Protein AF-A0AAV6BCK3-F1 (afdb_monomer_lite)

Sequence (62 aa):
MDDAPKCPVSGKRKYATEGAALATAKHQVATANAPMELHAYRCNWCRAWHLTKKMEKSGKDR

Structure (mmCIF, N/CA/C/O backbone):
data_AF-A0AAV6BCK3-F1
#
_entry.id   AF-A0AAV6BCK3-F1
#
loop_
_atom_site.group_PDB
_atom_site.id
_atom_site.type_symbol
_atom_site.label_atom_id
_atom_site.label_alt_id
_atom_site.label_comp_id
_atom_site.label_asym_id
_atom_site.label_entity_id
_atom_site.label_seq_id
_atom_site.pdbx_PDB_ins_code
_atom_site.Cartn_x
_atom_site.Cartn_y
_atom_site.Cartn_z
_atom_site.occupancy
_atom_site.B_iso_or_equiv
_atom_site.auth_seq_id
_atom_site.auth_comp_id
_atom_site.auth_asym_id
_atom_site.auth_atom_id
_atom_site.pdbx_PDB_model_num
ATOM 1 N N . MET A 1 1 ? -9.248 0.625 -14.254 1.00 43.31 1 MET A N 1
ATOM 2 C CA . MET A 1 1 ? -8.150 -0.199 -14.800 1.00 43.31 1 MET A CA 1
ATOM 3 C C . MET A 1 1 ? -7.213 -0.463 -13.639 1.00 43.31 1 MET A C 1
ATOM 5 O O . MET A 1 1 ? -6.300 0.313 -13.411 1.00 43.31 1 MET A O 1
ATOM 9 N N . ASP A 1 2 ? -7.499 -1.503 -12.856 1.00 49.91 2 ASP A N 1
ATOM 10 C CA . ASP A 1 2 ? -6.775 -1.805 -11.614 1.00 49.91 2 ASP A CA 1
ATOM 11 C C . ASP A 1 2 ? -6.546 -3.316 -11.489 1.00 49.91 2 ASP A C 1
ATOM 13 O O . ASP A 1 2 ? -6.759 -3.912 -10.433 1.00 49.91 2 ASP A O 1
ATOM 17 N N . ASP A 1 3 ? -6.098 -3.944 -12.579 1.00 54.00 3 ASP A N 1
ATOM 18 C CA . ASP A 1 3 ? -5.641 -5.339 -12.599 1.00 54.00 3 ASP A CA 1
ATOM 19 C C . ASP A 1 3 ? -4.205 -5.439 -12.052 1.00 54.00 3 ASP A C 1
ATOM 21 O O . ASP A 1 3 ? -3.275 -5.930 -12.681 1.00 54.00 3 ASP A O 1
ATOM 25 N N . ALA A 1 4 ? -3.967 -4.876 -10.866 1.00 60.12 4 ALA A N 1
ATOM 26 C CA . ALA A 1 4 ? -2.732 -5.170 -10.153 1.00 60.12 4 ALA A CA 1
ATOM 27 C C . ALA A 1 4 ? -2.911 -6.562 -9.531 1.00 60.12 4 ALA A C 1
ATOM 29 O O . ALA A 1 4 ? -3.852 -6.728 -8.746 1.00 60.12 4 ALA A O 1
ATOM 30 N N . PRO A 1 5 ? -2.047 -7.555 -9.820 1.00 66.31 5 PRO A N 1
ATOM 31 C CA . PRO A 1 5 ? -2.249 -8.927 -9.373 1.00 66.31 5 PRO A CA 1
ATOM 32 C C . PRO A 1 5 ? -2.373 -8.955 -7.848 1.00 66.31 5 PRO A C 1
ATOM 34 O O . PRO A 1 5 ? -1.398 -8.750 -7.128 1.00 66.31 5 PRO A O 1
ATOM 37 N N . LYS A 1 6 ? -3.579 -9.193 -7.329 1.00 74.75 6 LYS A N 1
ATOM 38 C CA . LYS A 1 6 ? -3.832 -9.257 -5.883 1.00 74.75 6 LYS A CA 1
ATOM 39 C C . LYS A 1 6 ? -3.260 -10.546 -5.310 1.00 74.75 6 LYS A C 1
ATOM 41 O O . LYS A 1 6 ? -3.133 -11.564 -5.997 1.00 74.75 6 LYS A O 1
ATOM 46 N N . CYS A 1 7 ? -2.813 -10.509 -4.059 1.00 79.44 7 CYS A N 1
ATOM 47 C CA . CYS A 1 7 ? -2.349 -11.716 -3.381 1.00 79.44 7 CYS A CA 1
ATOM 48 C C . CYS A 1 7 ? -3.527 -12.672 -3.171 1.00 79.44 7 CYS A C 1
ATOM 50 O O . CYS A 1 7 ? -4.494 -12.244 -2.550 1.00 79.44 7 CYS A O 1
ATOM 52 N N . PRO A 1 8 ? -3.452 -13.944 -3.606 1.00 75.81 8 PRO A N 1
ATOM 53 C CA . PRO A 1 8 ? -4.544 -14.893 -3.382 1.00 75.81 8 PRO A CA 1
ATOM 54 C C . PRO A 1 8 ? -4.763 -15.187 -1.891 1.00 75.81 8 PRO A C 1
ATOM 56 O O . PRO A 1 8 ? -5.874 -15.490 -1.485 1.00 75.81 8 PRO A O 1
ATOM 59 N N . VAL A 1 9 ? -3.719 -15.046 -1.065 1.00 76.81 9 VAL A N 1
ATOM 60 C CA . VAL A 1 9 ? -3.784 -15.319 0.380 1.00 76.81 9 VAL A CA 1
ATOM 61 C C . VAL A 1 9 ? -4.274 -14.106 1.164 1.00 76.81 9 VAL A C 1
ATOM 63 O O . VAL A 1 9 ? -5.082 -14.231 2.072 1.00 76.81 9 VAL A O 1
ATOM 66 N N . SER A 1 10 ? -3.770 -12.914 0.837 1.00 70.25 10 SER A N 1
ATOM 67 C CA . SER A 1 10 ? -4.065 -11.714 1.627 1.00 70.25 10 SER A CA 1
ATOM 68 C C . SER A 1 10 ? -5.090 -10.776 0.986 1.00 70.25 10 SER A C 1
ATOM 70 O O . SER A 1 10 ? -5.467 -9.802 1.630 1.00 70.25 10 SER A O 1
ATOM 72 N N . GLY A 1 11 ? -5.455 -10.961 -0.284 1.00 78.50 11 GLY A N 1
ATOM 73 C CA . GLY A 1 11 ? -6.305 -10.039 -1.053 1.00 78.50 11 GLY A CA 1
ATOM 74 C C . GLY A 1 11 ? -5.679 -8.668 -1.355 1.00 78.50 11 GLY A C 1
ATOM 75 O O . GLY A 1 11 ? -6.286 -7.843 -2.036 1.00 78.50 11 GLY A O 1
ATOM 76 N N . LYS A 1 12 ? -4.459 -8.406 -0.865 1.00 80.06 12 LYS A N 1
ATOM 77 C CA . LYS A 1 12 ? -3.779 -7.105 -0.947 1.00 80.06 12 LYS A CA 1
ATOM 78 C C . LYS A 1 12 ? -3.076 -6.889 -2.286 1.00 80.06 12 LYS A C 1
ATOM 80 O O . LYS A 1 12 ? -2.696 -7.848 -2.963 1.00 80.06 12 LYS A O 1
ATOM 85 N N . ARG A 1 13 ? -2.880 -5.614 -2.646 1.00 83.00 13 ARG A N 1
ATOM 86 C CA . ARG A 1 13 ? -2.100 -5.203 -3.823 1.00 83.00 13 ARG A CA 1
ATOM 87 C C . ARG A 1 13 ? -0.647 -5.666 -3.658 1.00 83.00 13 ARG A C 1
ATOM 89 O O . ARG A 1 13 ? -0.036 -5.429 -2.615 1.00 83.00 13 ARG A O 1
ATOM 96 N N . LYS A 1 14 ? -0.125 -6.350 -4.681 1.00 86.31 14 LYS A N 1
ATOM 97 C CA . LYS A 1 14 ? 1.282 -6.753 -4.765 1.00 86.31 14 LYS A CA 1
ATOM 98 C C . LYS A 1 14 ? 2.115 -5.597 -5.296 1.00 86.31 14 LYS A C 1
ATOM 100 O O . LYS A 1 14 ? 1.766 -4.998 -6.309 1.00 86.31 14 LYS A O 1
ATOM 105 N N . TYR A 1 15 ? 3.237 -5.348 -4.644 1.00 84.75 15 TYR A N 1
ATOM 106 C CA . TYR A 1 15 ? 4.280 -4.447 -5.098 1.00 84.75 15 TYR A CA 1
ATOM 107 C C . TYR A 1 15 ? 5.508 -5.273 -5.487 1.00 84.75 15 TYR A C 1
ATOM 109 O O . TYR A 1 15 ? 5.871 -6.238 -4.805 1.00 84.75 15 TYR A O 1
ATOM 117 N N . ALA A 1 16 ? 6.136 -4.906 -6.605 1.00 83.25 16 ALA A N 1
ATOM 118 C CA . ALA A 1 16 ? 7.337 -5.576 -7.099 1.00 83.25 16 ALA A CA 1
ATOM 119 C C . ALA A 1 16 ? 8.557 -5.291 -6.208 1.00 83.25 16 ALA A C 1
ATOM 121 O O . ALA A 1 16 ? 9.412 -6.155 -6.027 1.00 83.25 16 ALA A O 1
ATOM 122 N N . THR A 1 17 ? 8.610 -4.100 -5.608 1.00 86.38 17 THR A N 1
ATOM 123 C CA . THR A 1 17 ? 9.725 -3.640 -4.776 1.00 86.38 17 THR A CA 1
ATOM 124 C C . THR A 1 17 ? 9.232 -3.064 -3.453 1.00 86.38 17 THR A C 1
ATOM 126 O O . THR A 1 17 ? 8.117 -2.541 -3.359 1.00 86.38 17 THR A O 1
ATOM 129 N N . GLU A 1 18 ? 10.089 -3.130 -2.433 1.00 87.06 18 GLU A N 1
ATOM 130 C CA . GLU A 1 18 ? 9.839 -2.499 -1.135 1.00 87.06 18 GLU A CA 1
ATOM 131 C C . GLU A 1 18 ? 9.644 -0.986 -1.292 1.00 87.06 18 GLU A C 1
ATOM 133 O O . GLU A 1 18 ? 8.706 -0.425 -0.736 1.00 87.06 18 GLU A O 1
ATOM 138 N N . GLY A 1 19 ? 10.458 -0.336 -2.134 1.00 85.56 19 GLY A N 1
ATOM 139 C CA . GLY A 1 19 ? 10.361 1.099 -2.406 1.00 85.56 19 GLY A CA 1
ATOM 140 C C . GLY A 1 19 ? 9.009 1.522 -2.988 1.00 85.56 19 GLY A C 1
ATOM 141 O O . GLY A 1 19 ? 8.452 2.526 -2.552 1.00 85.56 19 GLY A O 1
ATOM 142 N N . ALA A 1 20 ? 8.430 0.739 -3.907 1.00 85.88 20 ALA A N 1
ATOM 143 C CA . ALA A 1 20 ? 7.100 1.023 -4.455 1.00 85.88 20 ALA A CA 1
ATOM 144 C C . ALA A 1 20 ? 5.998 0.871 -3.393 1.00 85.88 20 ALA A C 1
ATOM 146 O O . ALA A 1 20 ? 5.065 1.680 -3.336 1.00 85.88 20 ALA A O 1
ATOM 147 N N . ALA A 1 21 ? 6.127 -0.137 -2.523 1.00 85.94 21 ALA A N 1
ATOM 148 C CA . ALA A 1 21 ? 5.240 -0.307 -1.382 1.00 85.94 21 ALA A CA 1
ATOM 149 C C . ALA A 1 21 ? 5.368 0.890 -0.426 1.00 85.94 21 ALA A C 1
ATOM 151 O O . ALA A 1 21 ? 4.373 1.555 -0.154 1.00 85.94 21 ALA A O 1
ATOM 152 N N . LEU A 1 22 ? 6.580 1.239 0.012 1.00 85.19 22 LEU A N 1
ATOM 153 C CA . LEU A 1 22 ? 6.839 2.349 0.934 1.00 85.19 22 LEU A CA 1
ATOM 154 C C . LEU A 1 22 ? 6.412 3.709 0.370 1.00 85.19 22 LEU A C 1
ATOM 156 O O . LEU A 1 22 ? 5.835 4.511 1.098 1.00 85.19 22 LEU A O 1
ATOM 160 N N . ALA A 1 23 ? 6.644 3.977 -0.915 1.00 86.25 23 ALA A N 1
ATOM 161 C CA . ALA A 1 23 ? 6.174 5.201 -1.560 1.00 86.25 23 ALA A CA 1
ATOM 162 C C . ALA A 1 23 ? 4.642 5.290 -1.525 1.00 86.25 23 ALA A C 1
ATOM 164 O O . ALA A 1 23 ? 4.086 6.329 -1.173 1.00 86.25 23 ALA A O 1
ATOM 165 N N . THR A 1 24 ? 3.960 4.175 -1.796 1.00 84.12 24 THR A N 1
ATOM 166 C CA . THR A 1 24 ? 2.496 4.105 -1.722 1.00 84.12 24 THR A CA 1
ATOM 167 C C . THR A 1 24 ? 1.990 4.213 -0.282 1.00 84.12 24 THR A C 1
ATOM 169 O O . THR A 1 24 ? 0.958 4.832 -0.048 1.00 84.12 24 THR A O 1
ATOM 172 N N . ALA A 1 25 ? 2.715 3.652 0.688 1.00 83.44 25 ALA A N 1
ATOM 173 C CA . ALA A 1 25 ? 2.429 3.808 2.109 1.00 83.44 25 ALA A CA 1
ATOM 174 C C . ALA A 1 25 ? 2.503 5.278 2.532 1.00 83.44 25 ALA A C 1
ATOM 176 O O . ALA A 1 25 ? 1.542 5.798 3.087 1.00 83.44 25 ALA A O 1
ATOM 177 N N . LYS A 1 26 ? 3.602 5.965 2.205 1.00 82.50 26 LYS A N 1
ATOM 178 C CA . LYS A 1 26 ? 3.789 7.396 2.482 1.00 82.50 26 LYS A CA 1
ATOM 179 C C . LYS A 1 26 ? 2.703 8.242 1.828 1.00 82.50 26 LYS A C 1
ATOM 181 O O . LYS A 1 26 ? 2.145 9.119 2.476 1.00 82.50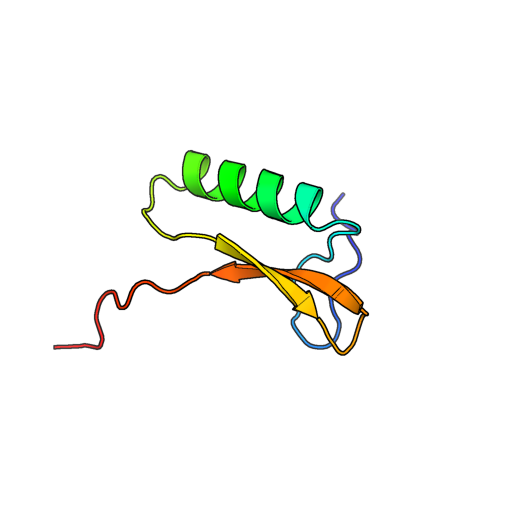 26 LYS A O 1
ATOM 186 N N . HIS A 1 27 ? 2.378 7.945 0.569 1.00 83.06 27 HIS A N 1
ATOM 187 C CA . HIS A 1 27 ? 1.305 8.628 -0.141 1.00 83.06 27 HIS A CA 1
ATOM 188 C C . HIS A 1 27 ? -0.044 8.419 0.555 1.00 83.06 27 HIS A C 1
ATOM 190 O O . HIS A 1 27 ? -0.735 9.391 0.821 1.00 83.06 27 HIS A O 1
A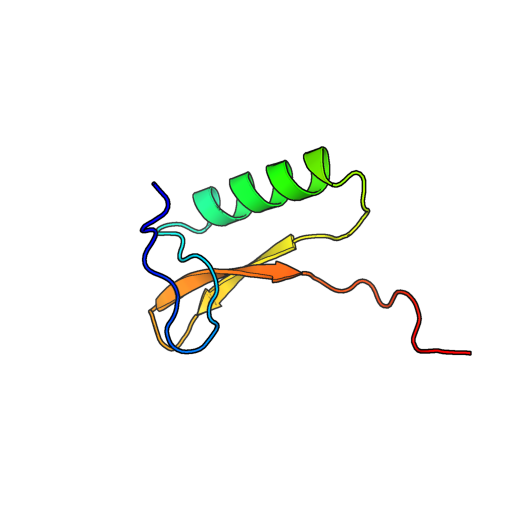TOM 196 N N . GLN A 1 28 ? -0.381 7.182 0.937 1.00 78.31 28 GLN A N 1
ATOM 197 C CA . GLN A 1 28 ? -1.627 6.883 1.643 1.00 78.31 28 GLN A CA 1
ATOM 198 C C . GLN A 1 28 ? -1.714 7.562 3.013 1.00 78.31 28 GLN A C 1
ATOM 200 O O . GLN A 1 28 ? -2.767 8.097 3.339 1.00 78.31 28 GLN A O 1
ATOM 205 N N . VAL A 1 29 ? -0.625 7.590 3.789 1.00 76.00 29 VAL A N 1
ATOM 206 C CA . VAL A 1 29 ? -0.568 8.312 5.074 1.00 76.00 29 VAL A CA 1
ATOM 207 C C . VAL A 1 29 ? -0.800 9.809 4.862 1.00 76.00 29 VAL A C 1
ATOM 209 O O . VAL A 1 29 ? -1.614 10.404 5.563 1.00 76.00 29 VAL A O 1
ATOM 212 N N . ALA A 1 30 ? -0.153 10.399 3.852 1.00 75.94 30 ALA A N 1
ATOM 213 C CA . ALA A 1 30 ? -0.327 11.807 3.510 1.00 75.94 30 ALA A CA 1
ATOM 214 C C . ALA A 1 30 ? -1.757 12.127 3.038 1.00 75.94 30 ALA A C 1
ATOM 216 O O . ALA A 1 30 ? -2.314 13.151 3.420 1.00 75.94 30 ALA A O 1
ATOM 217 N N . THR A 1 31 ? -2.378 11.251 2.242 1.00 75.88 31 THR A N 1
ATOM 218 C CA . THR A 1 31 ? -3.743 11.465 1.736 1.00 75.88 31 THR A CA 1
ATOM 219 C C . THR A 1 31 ? -4.820 11.197 2.783 1.00 75.88 31 THR A C 1
ATOM 221 O O . THR A 1 31 ? -5.849 11.865 2.788 1.00 75.88 31 THR A O 1
ATOM 224 N N . ALA A 1 32 ? -4.614 10.216 3.667 1.00 66.44 32 ALA A N 1
ATOM 225 C CA . ALA A 1 32 ? -5.647 9.740 4.583 1.00 66.44 32 ALA A CA 1
ATOM 226 C C . ALA A 1 32 ? -5.804 10.602 5.845 1.00 66.44 32 ALA A C 1
ATOM 228 O O . ALA A 1 32 ? -6.668 10.280 6.656 1.00 66.44 32 ALA A O 1
ATOM 229 N N . ASN A 1 33 ? -4.994 11.661 6.030 1.00 60.34 33 ASN A N 1
ATOM 230 C CA . ASN A 1 33 ? -4.995 12.523 7.228 1.00 60.34 33 ASN A CA 1
ATOM 231 C C . ASN A 1 33 ? -5.074 11.724 8.547 1.00 60.34 33 ASN A C 1
ATOM 233 O O . ASN A 1 33 ? -5.683 12.152 9.523 1.00 60.34 33 ASN A O 1
ATOM 237 N N . ALA A 1 34 ? -4.488 10.526 8.568 1.00 56.25 34 ALA A N 1
ATOM 238 C CA . ALA A 1 34 ? -4.574 9.605 9.687 1.00 56.25 34 ALA A CA 1
ATOM 239 C C . ALA A 1 34 ? -3.157 9.192 10.099 1.00 56.25 34 ALA A C 1
ATOM 241 O O . ALA A 1 34 ? -2.351 8.875 9.220 1.00 56.25 34 ALA A O 1
ATOM 242 N N . PRO A 1 35 ? -2.852 9.099 11.406 1.00 58.34 35 PRO A N 1
ATOM 243 C CA . PRO A 1 35 ? -1.537 8.692 11.922 1.00 58.34 35 PRO A CA 1
ATOM 244 C C . PRO A 1 35 ? -1.249 7.192 11.717 1.00 58.34 35 PRO A C 1
ATOM 246 O O . PRO A 1 35 ? -0.453 6.576 12.408 1.00 58.34 35 PRO A O 1
ATOM 249 N N . MET A 1 36 ? -1.927 6.548 10.771 1.00 67.62 36 MET A N 1
ATOM 250 C CA . MET A 1 36 ? -1.858 5.109 10.580 1.00 67.62 36 MET A CA 1
ATOM 251 C C . MET A 1 36 ? -0.610 4.765 9.771 1.00 67.62 36 MET A C 1
ATOM 253 O O . MET A 1 36 ? -0.668 4.704 8.545 1.00 67.62 36 MET A O 1
ATOM 257 N N . GLU A 1 37 ? 0.513 4.520 10.444 1.00 74.38 37 GLU A N 1
ATOM 258 C CA . GLU A 1 37 ? 1.742 4.073 9.789 1.00 74.38 37 GLU A CA 1
ATOM 259 C C . GLU A 1 37 ? 1.479 2.799 8.960 1.00 74.38 37 GLU A C 1
ATOM 261 O O . GLU A 1 37 ? 1.058 1.758 9.469 1.00 74.38 37 GLU A O 1
ATOM 266 N N . LEU A 1 38 ? 1.721 2.858 7.652 1.00 81.44 38 LEU A N 1
ATOM 267 C CA . LEU A 1 38 ? 1.677 1.685 6.781 1.00 81.44 38 LEU A CA 1
ATOM 268 C C . LEU A 1 38 ? 3.088 1.099 6.666 1.00 81.44 38 LEU A C 1
ATOM 270 O O . LEU A 1 38 ? 4.033 1.796 6.304 1.00 81.44 38 LEU A O 1
ATOM 274 N N . HIS A 1 39 ? 3.227 -0.196 6.937 1.00 83.12 39 HIS A N 1
ATOM 275 C CA . HIS A 1 39 ? 4.486 -0.927 6.834 1.00 83.12 39 HIS A CA 1
ATOM 276 C C . HIS A 1 39 ? 4.486 -1.852 5.613 1.00 83.12 39 HIS A C 1
ATOM 278 O O . HIS A 1 39 ? 3.515 -2.572 5.362 1.00 83.12 39 HIS A O 1
ATOM 284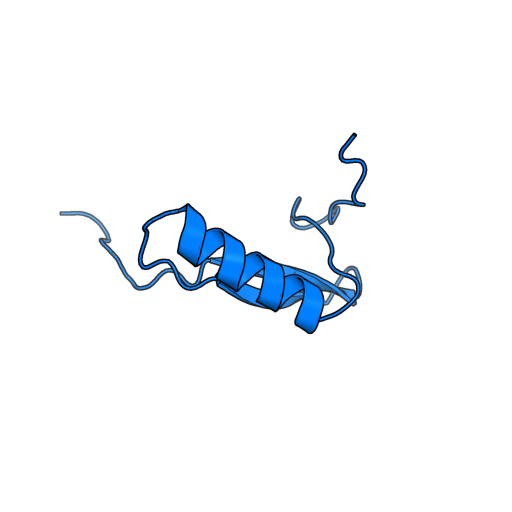 N N . ALA A 1 40 ? 5.586 -1.847 4.860 1.00 87.06 40 ALA A N 1
ATOM 285 C CA . ALA A 1 40 ? 5.804 -2.772 3.758 1.00 87.06 40 ALA A CA 1
ATOM 286 C C . ALA A 1 40 ? 6.415 -4.076 4.278 1.00 87.06 40 ALA A C 1
ATOM 288 O O . ALA A 1 40 ? 7.446 -4.052 4.934 1.00 87.06 40 ALA A O 1
ATOM 289 N N . TYR A 1 41 ? 5.802 -5.215 3.961 1.00 86.25 41 TYR A N 1
ATOM 290 C CA . TYR A 1 41 ? 6.329 -6.531 4.310 1.00 86.25 41 TYR A CA 1
ATOM 291 C C . TYR A 1 41 ? 6.339 -7.451 3.094 1.00 86.25 41 TYR A C 1
ATOM 293 O O . TYR A 1 41 ? 5.453 -7.390 2.235 1.00 86.25 41 TYR A O 1
ATOM 301 N N . ARG A 1 42 ? 7.325 -8.345 3.026 1.00 87.38 42 ARG A N 1
ATOM 302 C CA . ARG A 1 42 ? 7.376 -9.370 1.987 1.00 87.38 42 ARG A CA 1
ATOM 303 C C . ARG A 1 42 ? 6.494 -10.547 2.381 1.00 87.38 42 ARG A C 1
ATOM 305 O O . ARG A 1 42 ? 6.666 -11.159 3.430 1.00 87.38 42 ARG A O 1
ATOM 312 N N . CYS A 1 43 ? 5.544 -10.889 1.526 1.00 86.19 43 CYS A N 1
ATOM 313 C CA . CYS A 1 43 ? 4.701 -12.052 1.731 1.00 86.19 43 CYS A CA 1
ATOM 314 C C . CYS A 1 43 ? 5.484 -13.336 1.452 1.00 86.19 43 CYS A C 1
ATOM 316 O O . CYS A 1 43 ? 6.023 -13.499 0.361 1.00 86.19 43 CYS A O 1
ATOM 318 N N . ASN A 1 44 ? 5.488 -14.279 2.396 1.00 85.88 44 ASN A N 1
ATOM 319 C CA . ASN A 1 44 ? 6.179 -15.559 2.214 1.00 85.88 44 ASN A CA 1
ATOM 320 C C . ASN A 1 44 ? 5.538 -16.444 1.123 1.00 85.88 44 ASN A C 1
ATOM 322 O O . ASN A 1 44 ? 6.218 -17.260 0.516 1.00 85.88 44 ASN A O 1
ATOM 326 N N . TRP A 1 45 ? 4.244 -16.245 0.838 1.00 84.62 45 TRP A N 1
ATOM 327 C CA . TRP A 1 45 ? 3.482 -17.050 -0.124 1.00 84.62 45 TRP A CA 1
ATOM 328 C C . TRP A 1 45 ? 3.705 -16.624 -1.576 1.00 84.62 45 TRP A C 1
ATOM 330 O O . TRP A 1 45 ? 4.083 -17.430 -2.415 1.00 84.62 45 TRP A O 1
ATOM 340 N N . CYS A 1 46 ? 3.483 -15.346 -1.896 1.00 83.75 46 CYS A N 1
ATOM 341 C CA . CYS A 1 46 ? 3.656 -14.837 -3.262 1.00 83.75 46 CYS A CA 1
ATOM 342 C C . CYS A 1 46 ? 5.011 -14.159 -3.495 1.00 83.75 46 CYS A C 1
ATOM 344 O O . CYS A 1 46 ? 5.245 -13.642 -4.584 1.00 83.75 46 CYS A O 1
ATOM 346 N N . ARG A 1 47 ? 5.880 -14.108 -2.474 1.00 84.62 47 ARG A N 1
ATOM 347 C CA . ARG A 1 47 ? 7.214 -13.475 -2.488 1.00 84.62 47 ARG A CA 1
ATOM 348 C C . ARG A 1 47 ? 7.219 -11.988 -2.872 1.00 84.62 47 ARG A C 1
ATOM 350 O O . ARG A 1 47 ? 8.303 -11.425 -3.033 1.00 84.62 47 ARG A O 1
ATOM 357 N N . ALA A 1 48 ? 6.044 -11.366 -2.966 1.00 87.56 48 ALA A N 1
ATOM 358 C CA . ALA A 1 48 ? 5.829 -9.967 -3.316 1.00 87.56 48 ALA A CA 1
ATOM 359 C C . ALA A 1 48 ? 5.704 -9.083 -2.069 1.00 87.56 48 ALA A C 1
ATOM 361 O O . ALA A 1 48 ? 5.422 -9.569 -0.970 1.00 87.56 48 ALA A O 1
ATOM 362 N N . TRP A 1 49 ? 5.884 -7.778 -2.251 1.00 87.94 49 TRP A N 1
ATOM 363 C CA . TRP A 1 49 ? 5.752 -6.788 -1.188 1.00 87.94 49 TRP A CA 1
ATOM 364 C C . TRP A 1 49 ? 4.297 -6.375 -1.023 1.00 87.94 49 TRP A C 1
ATOM 366 O O . TRP A 1 49 ? 3.624 -6.074 -2.004 1.00 87.94 49 TRP A O 1
ATOM 376 N N . HIS A 1 50 ? 3.800 -6.355 0.207 1.00 87.44 50 HIS A N 1
ATOM 377 C CA . HIS A 1 50 ? 2.459 -5.898 0.555 1.00 87.44 50 HIS A CA 1
ATOM 378 C C . HIS A 1 50 ? 2.536 -4.797 1.597 1.00 87.44 50 HIS A C 1
ATOM 380 O O . HIS A 1 50 ? 3.467 -4.744 2.394 1.00 87.44 50 HIS A O 1
ATOM 386 N N . LEU A 1 51 ? 1.496 -3.971 1.640 1.00 84.50 51 LEU A N 1
ATOM 387 C CA . LEU A 1 51 ? 1.311 -3.005 2.709 1.00 84.50 51 LEU A CA 1
ATOM 388 C C . LEU A 1 51 ? 0.424 -3.586 3.800 1.00 84.50 51 LEU A C 1
ATOM 390 O O . LEU A 1 51 ? -0.612 -4.186 3.521 1.00 84.50 51 LEU A O 1
ATOM 394 N N . THR A 1 52 ? 0.833 -3.418 5.048 1.00 81.69 52 THR A N 1
ATOM 395 C CA . THR A 1 52 ? -0.000 -3.669 6.216 1.00 81.69 52 THR A CA 1
ATOM 396 C C . THR A 1 52 ? -0.118 -2.391 7.019 1.00 81.69 52 THR A C 1
ATOM 398 O O . THR A 1 52 ? 0.832 -1.620 7.117 1.00 81.69 52 THR A O 1
ATOM 401 N N . LYS A 1 53 ? -1.284 -2.161 7.611 1.00 79.00 53 LYS A N 1
ATOM 402 C CA . LYS A 1 53 ? -1.444 -1.086 8.578 1.00 79.00 53 LYS A CA 1
ATOM 403 C C . LYS A 1 53 ? -0.773 -1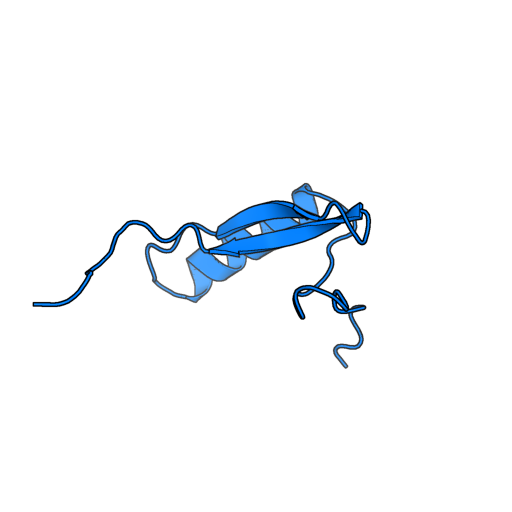.524 9.868 1.00 79.00 53 LYS A C 1
ATOM 405 O O . LYS A 1 53 ? -1.173 -2.528 10.458 1.00 79.00 53 LYS A O 1
ATOM 410 N N . LYS A 1 54 ? 0.254 -0.794 10.291 1.00 68.19 54 LYS A N 1
ATOM 411 C CA . LYS A 1 54 ? 0.740 -0.865 11.659 1.00 68.19 54 LYS A CA 1
ATOM 412 C C . LYS A 1 54 ? -0.359 -0.199 12.471 1.00 68.19 54 LYS A C 1
ATOM 414 O O . LYS A 1 54 ? -0.515 1.017 12.473 1.00 68.19 54 LYS A O 1
ATOM 419 N N . MET A 1 55 ? -1.233 -1.020 13.043 1.00 57.94 55 MET A N 1
ATOM 420 C CA . MET A 1 55 ? -2.143 -0.532 14.063 1.00 57.94 55 MET A CA 1
ATOM 421 C C . MET A 1 55 ? -1.253 -0.082 15.218 1.00 57.94 55 MET A C 1
ATOM 423 O O . MET A 1 55 ? -0.821 -0.898 16.029 1.00 57.94 55 MET A O 1
ATOM 427 N N . GLU A 1 56 ? -0.953 1.214 15.290 1.00 53.09 56 GLU A N 1
ATOM 428 C CA . GLU A 1 56 ? -0.785 1.828 16.599 1.00 53.09 56 GLU A CA 1
ATOM 429 C C . GLU A 1 56 ? -2.018 1.407 17.393 1.00 53.09 56 GLU A C 1
ATOM 431 O O . GLU A 1 56 ? -3.129 1.490 16.859 1.00 53.09 56 GLU A O 1
ATOM 436 N N . LYS A 1 57 ? -1.822 0.836 18.585 1.00 50.59 57 LYS A N 1
ATOM 437 C CA . LYS A 1 57 ? -2.888 0.345 19.467 1.00 50.59 57 LYS A CA 1
ATOM 438 C C . LYS A 1 57 ? -3.836 1.501 19.817 1.00 50.59 57 LYS A C 1
ATOM 440 O O . LYS A 1 57 ? -3.772 2.064 20.899 1.00 50.59 57 LYS A O 1
ATOM 445 N N . SER A 1 58 ? -4.700 1.876 18.891 1.00 50.75 58 SER A N 1
ATOM 446 C CA . SER A 1 58 ? -5.740 2.872 19.052 1.00 50.75 58 SER A CA 1
ATOM 447 C C . SER A 1 58 ? -7.004 2.090 19.369 1.00 50.75 58 SER A C 1
ATOM 449 O O . SER A 1 58 ? -7.644 1.525 18.489 1.00 50.75 58 SER A O 1
ATOM 451 N N . GLY A 1 59 ? -7.283 1.989 20.669 1.00 51.53 59 GLY A N 1
ATOM 452 C CA . GLY A 1 59 ? -8.593 1.633 21.205 1.00 51.53 59 GLY A CA 1
ATOM 453 C C . GLY A 1 59 ? -9.032 0.186 20.995 1.00 51.53 59 GLY A C 1
ATOM 454 O O . GLY A 1 59 ? -9.897 -0.099 20.172 1.00 51.53 59 GLY A O 1
ATOM 455 N N . LYS A 1 60 ? -8.539 -0.725 21.841 1.00 41.53 60 LYS A N 1
ATOM 456 C CA . LYS A 1 60 ? -9.418 -1.789 22.337 1.00 41.53 60 LYS A CA 1
ATOM 457 C C . LYS A 1 60 ? -10.382 -1.103 23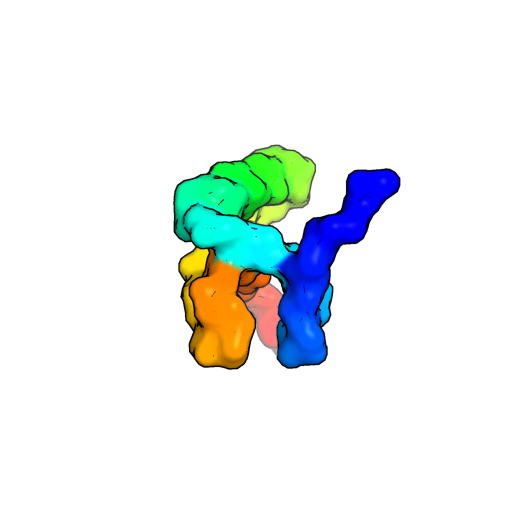.311 1.00 41.53 60 LYS A C 1
ATOM 459 O O . LYS A 1 60 ? -9.967 -0.745 24.400 1.00 41.53 60 LYS A O 1
ATOM 464 N N . ASP A 1 61 ? -11.580 -0.832 22.803 1.00 45.75 61 ASP A N 1
ATOM 465 C CA . ASP A 1 61 ? -12.883 -0.922 23.473 1.00 45.75 61 ASP A CA 1
ATOM 466 C C . ASP A 1 61 ? -12.930 -0.661 24.997 1.00 45.75 61 ASP A C 1
ATOM 468 O O . ASP A 1 61 ? -12.453 -1.492 25.766 1.00 45.75 61 ASP A O 1
ATOM 472 N N . ARG A 1 62 ? -13.663 0.411 25.347 1.00 45.41 62 ARG A N 1
ATOM 473 C CA . ARG A 1 62 ? -14.339 0.729 26.626 1.00 45.41 62 ARG A CA 1
A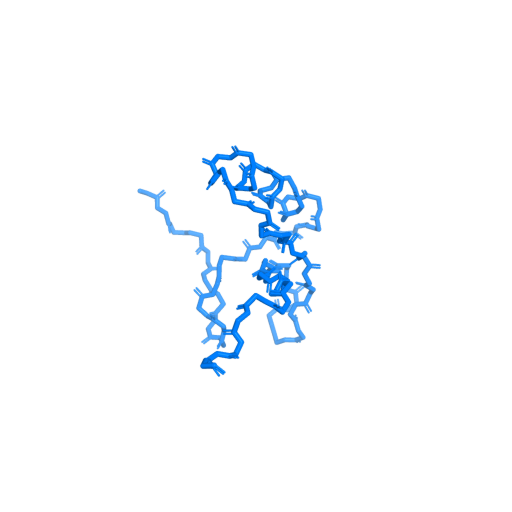TOM 474 C C . ARG A 1 62 ? -13.533 1.304 27.787 1.00 45.41 62 ARG A C 1
ATOM 476 O O . ARG A 1 62 ? -12.746 0.576 28.421 1.00 45.41 62 ARG A O 1
#

Radius of gyration: 12.87 Å; chains: 1; bounding box: 25×30×41 Å

Secondary structure (DSSP, 8-state):
-----B-TTT-PBPBSSHHHHHHHHHHHHHHTTS---EEEEE-TTT--EEEEE---------

pLDDT: mean 74.11, std 13.88, range [41.53, 87.94]

Foldseek 3Di:
DPPQPADPVPRFRFDADQVVQVVVQVVCCVVVVDPFRWHWDQDPPVRTIGIDTPPPVDDPDD